Protein AF-A0A355B8R1-F1 (afdb_monomer_lite)

Foldseek 3Di:
DAEAPADFPDHDNDHDHLVRLLVVLLVCLLPPPCPDDDDDGHDLVPQPDPCSCPSVVSVVSSVVSSVVSPVDD

Sequence (73 aa):
DAIPNVFASAMTISGFSVEKVRQFVHYFGKNKNASYLHICEGAPDLDSTCNNHLTGKLIAYLITDFIKSKLLE

Secondary structure (DSSP, 8-state):
--STT--BSS--SSS--HHHHHHHHHHHHTSTT--------B-GGG--STTTTHHHHHHHHHHHHHHHHHH--

Structure (mmCIF, N/CA/C/O backbone):
data_AF-A0A355B8R1-F1
#
_entry.id   AF-A0A355B8R1-F1
#
loop_
_atom_site.group_PDB
_atom_site.id
_atom_site.type_symbol
_atom_site.label_atom_id
_atom_site.label_alt_id
_atom_site.label_comp_id
_atom_site.label_asym_id
_atom_site.label_entity_id
_atom_site.label_seq_id
_atom_site.pdbx_PDB_ins_code
_atom_site.Cartn_x
_atom_site.Cartn_y
_atom_site.Cartn_z
_atom_site.occupancy
_atom_site.B_iso_or_equiv
_atom_site.auth_seq_id
_atom_site.auth_comp_id
_atom_site.auth_asym_id
_atom_site.auth_atom_id
_atom_site.pdbx_PDB_model_num
ATOM 1 N N . ASP A 1 1 ? 0.854 6.150 -10.768 1.00 85.56 1 ASP A N 1
ATOM 2 C CA . ASP A 1 1 ? 2.136 5.843 -10.091 1.00 85.56 1 ASP A CA 1
ATOM 3 C C . ASP A 1 1 ? 2.514 6.907 -9.086 1.00 85.56 1 ASP A C 1
ATOM 5 O O . ASP A 1 1 ? 2.622 8.071 -9.446 1.00 85.56 1 ASP A O 1
ATOM 9 N N . ALA A 1 2 ? 2.657 6.527 -7.815 1.00 91.50 2 ALA A N 1
ATOM 10 C CA . ALA A 1 2 ? 2.925 7.472 -6.723 1.00 91.50 2 ALA A CA 1
ATOM 11 C C . ALA A 1 2 ? 4.184 7.141 -5.907 1.00 91.50 2 ALA A C 1
ATOM 13 O O . ALA A 1 2 ? 4.585 7.946 -5.067 1.00 91.50 2 ALA A O 1
ATOM 14 N N . ILE A 1 3 ? 4.793 5.973 -6.133 1.00 93.69 3 ILE A N 1
ATOM 15 C CA . ILE A 1 3 ? 6.038 5.541 -5.494 1.00 93.69 3 ILE A CA 1
ATOM 16 C C . ILE A 1 3 ? 7.085 5.421 -6.604 1.00 93.69 3 ILE A C 1
ATOM 18 O O . ILE A 1 3 ? 6.828 4.718 -7.585 1.00 93.69 3 ILE A O 1
ATOM 22 N N . PRO A 1 4 ? 8.232 6.107 -6.493 1.00 92.88 4 PRO A N 1
ATOM 23 C CA . PRO A 1 4 ? 9.245 6.068 -7.527 1.00 92.88 4 PRO A CA 1
ATOM 24 C C . PRO A 1 4 ? 9.901 4.687 -7.605 1.00 92.88 4 PRO A C 1
ATOM 26 O O . PRO A 1 4 ? 10.089 4.024 -6.585 1.00 92.88 4 PRO A O 1
ATOM 29 N N . ASN A 1 5 ? 10.298 4.289 -8.814 1.00 88.25 5 ASN A N 1
ATOM 30 C CA . ASN A 1 5 ? 11.048 3.055 -9.087 1.00 88.25 5 ASN A CA 1
ATOM 31 C C . ASN A 1 5 ? 10.355 1.747 -8.647 1.00 88.25 5 ASN A C 1
ATOM 33 O O . ASN A 1 5 ? 11.027 0.756 -8.367 1.00 88.25 5 ASN A O 1
ATOM 37 N N . VAL A 1 6 ? 9.021 1.728 -8.589 1.00 89.81 6 VAL A N 1
ATOM 38 C CA . VAL A 1 6 ? 8.229 0.503 -8.398 1.00 89.81 6 VAL A CA 1
ATOM 39 C C . VAL A 1 6 ? 7.723 0.025 -9.754 1.00 89.81 6 VAL A C 1
ATOM 41 O O . VAL A 1 6 ? 7.224 0.835 -10.534 1.00 89.81 6 VAL A O 1
ATOM 44 N N . PHE A 1 7 ? 7.841 -1.276 -10.030 1.00 88.06 7 PHE A N 1
ATOM 45 C CA . PHE A 1 7 ? 7.354 -1.861 -11.278 1.00 88.06 7 PHE A CA 1
ATOM 46 C C . PHE A 1 7 ? 5.824 -1.817 -11.332 1.00 88.06 7 PHE A C 1
ATOM 48 O O . PHE A 1 7 ? 5.126 -2.421 -10.511 1.00 88.06 7 PHE A O 1
ATOM 55 N N . ALA A 1 8 ? 5.326 -1.078 -12.315 1.00 85.31 8 ALA A N 1
ATOM 56 C CA . ALA A 1 8 ? 3.920 -0.856 -12.608 1.00 85.31 8 ALA A CA 1
ATOM 57 C C . ALA A 1 8 ? 3.740 -0.687 -14.127 1.00 85.31 8 ALA A C 1
ATOM 59 O O . ALA A 1 8 ? 4.727 -0.655 -14.868 1.00 85.31 8 ALA A O 1
ATOM 60 N N . SER A 1 9 ? 2.493 -0.582 -14.592 1.00 81.88 9 SER A N 1
ATOM 61 C CA . SER A 1 9 ? 2.152 -0.360 -16.011 1.00 81.88 9 SER A CA 1
ATOM 62 C C . SER A 1 9 ? 2.839 0.881 -16.607 1.00 81.88 9 SER A C 1
ATOM 64 O O . SER A 1 9 ? 3.235 0.872 -17.773 1.00 81.88 9 SER A O 1
ATOM 66 N N . ALA A 1 10 ? 3.055 1.915 -15.791 1.00 83.12 10 ALA A N 1
ATOM 67 C CA . ALA A 1 10 ? 3.956 3.025 -16.060 1.00 83.12 10 ALA A CA 1
ATOM 68 C C . ALA A 1 10 ? 4.842 3.276 -14.829 1.00 83.12 10 ALA A C 1
ATOM 70 O O . ALA A 1 10 ? 4.388 3.216 -13.694 1.00 83.12 10 ALA A O 1
ATOM 71 N N . MET A 1 11 ? 6.136 3.542 -15.017 1.00 86.25 11 MET A N 1
ATOM 72 C CA . MET A 1 11 ? 7.030 3.872 -13.901 1.00 86.25 11 MET A CA 1
ATOM 73 C C . MET A 1 11 ? 7.190 5.386 -13.758 1.00 86.25 11 MET A C 1
ATOM 75 O O . MET A 1 11 ? 7.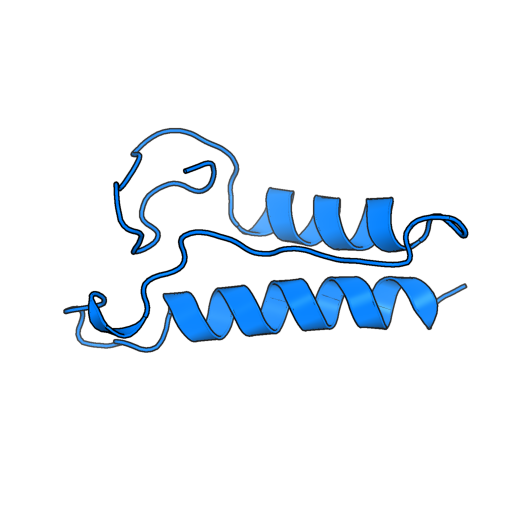317 6.104 -14.748 1.00 86.25 11 MET A O 1
ATOM 79 N N . THR A 1 12 ? 7.257 5.866 -12.513 1.00 88.81 12 THR A N 1
ATOM 80 C CA . THR A 1 12 ? 7.594 7.261 -12.188 1.00 88.81 12 THR A CA 1
ATOM 81 C C . THR A 1 12 ? 8.937 7.346 -11.463 1.00 88.81 12 THR A C 1
ATOM 83 O O . THR A 1 12 ? 9.320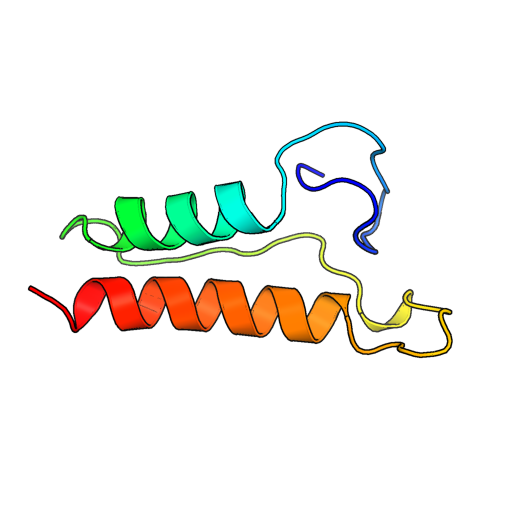 6.433 -10.729 1.00 88.81 12 THR A O 1
ATOM 86 N N . ILE A 1 13 ? 9.646 8.461 -11.644 1.00 91.81 13 ILE A N 1
ATOM 87 C CA . ILE A 1 13 ? 10.870 8.807 -10.898 1.00 91.81 13 ILE A CA 1
ATOM 88 C C . ILE A 1 13 ? 10.605 9.792 -9.751 1.00 91.81 13 ILE A C 1
ATOM 90 O O . ILE A 1 13 ? 11.496 10.076 -8.957 1.00 91.81 13 ILE A O 1
ATOM 94 N N . SER A 1 14 ? 9.385 10.323 -9.655 1.00 93.06 14 SER A N 1
ATOM 95 C CA . SER A 1 14 ? 8.958 11.250 -8.607 1.00 93.06 14 SER A CA 1
ATOM 96 C C . SER A 1 14 ? 7.792 10.663 -7.814 1.00 93.06 14 SER A C 1
ATOM 98 O O . SER A 1 14 ? 7.025 9.847 -8.323 1.00 93.06 14 SER A O 1
ATOM 100 N N . GLY A 1 15 ? 7.653 11.064 -6.551 1.00 94.75 15 GLY A N 1
ATOM 101 C CA . GLY A 1 15 ? 6.559 10.598 -5.704 1.00 94.75 15 GLY A CA 1
ATOM 102 C C . GLY A 1 15 ? 6.929 10.515 -4.229 1.00 94.75 15 GLY A C 1
ATOM 103 O O . GLY A 1 15 ? 7.845 11.185 -3.752 1.00 94.75 15 GLY A O 1
ATOM 104 N N . PHE A 1 16 ? 6.188 9.688 -3.499 1.00 96.81 16 PHE A N 1
ATOM 105 C CA . PHE A 1 16 ? 6.396 9.419 -2.081 1.00 96.81 16 PHE A CA 1
ATOM 106 C C . PHE A 1 16 ? 7.408 8.292 -1.880 1.00 96.81 16 PHE A C 1
ATOM 108 O O . PHE A 1 16 ? 7.404 7.318 -2.627 1.00 96.81 16 PHE A O 1
ATOM 115 N N . SER A 1 17 ? 8.235 8.380 -0.835 1.00 96.75 17 SER A N 1
ATOM 116 C CA . SER A 1 17 ? 9.071 7.241 -0.446 1.00 96.75 17 SER A CA 1
ATOM 117 C C . SER A 1 17 ? 8.210 6.068 0.033 1.00 96.75 17 SER A C 1
ATOM 119 O O . SER A 1 17 ? 7.076 6.256 0.493 1.00 96.75 17 SER A O 1
ATOM 121 N N . VAL A 1 18 ? 8.770 4.859 -0.025 1.00 96.06 18 VAL A N 1
ATOM 122 C CA . VAL A 1 18 ? 8.119 3.644 0.483 1.00 96.06 18 VAL A CA 1
ATOM 123 C C . VAL A 1 18 ? 7.714 3.820 1.947 1.00 96.06 18 VAL A C 1
ATOM 125 O O . VAL A 1 18 ? 6.580 3.524 2.312 1.00 96.06 18 VAL A O 1
ATOM 128 N N . GLU A 1 19 ? 8.597 4.367 2.781 1.00 97.94 19 GLU A N 1
ATOM 129 C CA . GLU A 1 19 ? 8.345 4.596 4.206 1.00 97.94 19 GLU A CA 1
ATOM 130 C C . GLU A 1 19 ? 7.152 5.527 4.417 1.00 97.94 19 GLU A C 1
ATOM 132 O O . GLU A 1 19 ? 6.281 5.238 5.239 1.00 97.94 19 GLU A O 1
ATOM 137 N N . LYS A 1 20 ? 7.076 6.617 3.644 1.00 98.12 20 LYS A N 1
ATOM 138 C CA . LYS A 1 20 ? 5.984 7.586 3.751 1.00 98.12 20 LYS A CA 1
ATOM 139 C C . LYS A 1 20 ? 4.645 6.964 3.368 1.00 98.12 20 LYS A C 1
ATOM 141 O O . LYS A 1 20 ? 3.654 7.214 4.050 1.00 98.12 20 LYS A O 1
ATOM 146 N N . VAL A 1 21 ? 4.603 6.124 2.332 1.00 97.81 21 VAL A N 1
ATOM 147 C CA . VAL A 1 21 ? 3.369 5.415 1.957 1.00 97.81 21 VAL A CA 1
ATOM 148 C C . VAL A 1 21 ? 2.977 4.377 3.006 1.00 97.81 21 VAL A C 1
ATOM 150 O O . VAL A 1 21 ? 1.809 4.300 3.373 1.00 97.81 21 VAL A O 1
ATOM 153 N N . ARG A 1 22 ? 3.935 3.626 3.554 1.00 98.12 22 ARG A N 1
ATOM 154 C CA . ARG A 1 22 ? 3.674 2.665 4.636 1.00 98.12 22 ARG A CA 1
ATOM 155 C C . ARG A 1 22 ? 3.082 3.339 5.877 1.00 98.12 22 ARG A C 1
ATOM 157 O O . ARG A 1 22 ? 2.056 2.901 6.396 1.00 98.12 22 ARG A O 1
ATOM 164 N N . GLN A 1 23 ? 3.674 4.455 6.308 1.00 98.31 23 GLN A N 1
ATOM 165 C CA . GLN A 1 23 ? 3.150 5.273 7.407 1.00 98.31 23 GLN A CA 1
ATOM 166 C C . GLN A 1 23 ? 1.769 5.852 7.086 1.00 98.31 23 GLN A C 1
ATOM 168 O O . GLN A 1 23 ? 0.894 5.835 7.947 1.00 98.31 23 GLN A O 1
ATOM 173 N N . PHE A 1 24 ? 1.557 6.328 5.856 1.00 98.06 24 PHE A N 1
ATOM 174 C CA . PHE A 1 24 ? 0.267 6.838 5.394 1.00 98.06 24 PHE A CA 1
ATOM 175 C C . PHE A 1 24 ? -0.825 5.767 5.492 1.00 98.06 24 PHE A C 1
ATOM 177 O O . PHE A 1 24 ? -1.853 6.000 6.126 1.00 98.06 24 PHE A O 1
ATOM 184 N N . VAL A 1 25 ? -0.588 4.577 4.928 1.00 98.19 25 VAL A N 1
ATOM 185 C CA . VAL A 1 25 ? -1.546 3.462 4.963 1.00 98.19 25 VAL A 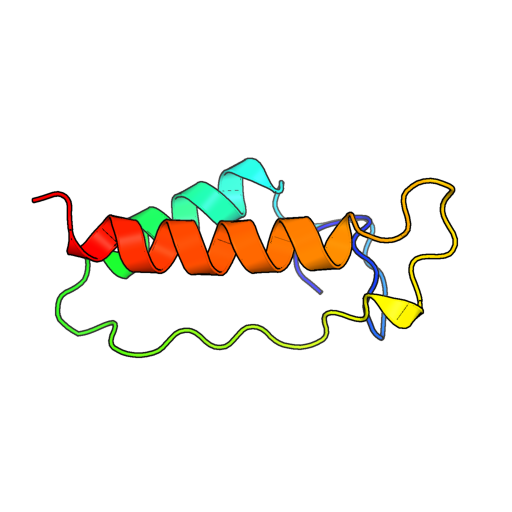CA 1
ATOM 186 C C . VAL A 1 25 ? -1.858 3.064 6.402 1.00 98.19 25 VAL A C 1
ATOM 188 O O . VAL A 1 25 ? -3.028 2.918 6.753 1.00 98.19 25 VAL A O 1
ATOM 191 N N . HIS A 1 26 ? -0.837 2.955 7.255 1.00 97.94 26 HIS A N 1
ATOM 192 C CA . HIS A 1 26 ? -1.045 2.639 8.661 1.00 97.94 26 HIS A CA 1
ATOM 193 C C . HIS A 1 26 ? -1.841 3.730 9.393 1.00 97.94 26 HIS A C 1
ATOM 195 O O . HIS A 1 26 ? -2.768 3.423 10.133 1.00 97.94 26 HIS A O 1
ATOM 201 N N . TYR A 1 27 ? -1.515 5.008 9.190 1.00 97.81 27 TYR A N 1
ATOM 202 C CA . TYR A 1 27 ? -2.194 6.124 9.850 1.00 97.81 27 TYR A CA 1
ATOM 203 C C . TYR A 1 27 ? -3.674 6.209 9.456 1.00 97.81 27 TYR A C 1
ATOM 205 O O . TYR A 1 27 ? -4.543 6.236 10.326 1.00 97.81 27 TYR A O 1
ATOM 213 N N . PHE A 1 28 ? -3.976 6.201 8.154 1.00 97.31 28 PHE A N 1
ATOM 214 C CA . PHE A 1 28 ? -5.353 6.303 7.664 1.00 97.31 28 PHE A CA 1
ATOM 215 C C . PHE A 1 28 ? -6.162 5.028 7.902 1.00 97.31 28 PHE A C 1
ATOM 217 O O . PHE A 1 28 ? -7.374 5.106 8.110 1.00 97.31 28 PHE A O 1
ATOM 224 N N . GLY A 1 29 ? -5.506 3.868 7.946 1.00 97.12 29 GLY A N 1
ATOM 225 C CA . GLY A 1 29 ? -6.148 2.608 8.294 1.00 97.12 29 GLY A CA 1
ATOM 226 C C . GLY A 1 29 ? -6.757 2.606 9.702 1.00 97.12 29 GLY A C 1
ATOM 227 O O . GLY A 1 29 ? -7.797 1.983 9.899 1.00 97.12 29 GLY A O 1
ATOM 228 N N . LYS A 1 30 ? -6.233 3.393 10.655 1.00 96.62 30 LYS A N 1
ATOM 229 C CA . LYS A 1 30 ? -6.826 3.546 12.002 1.00 96.62 30 LYS A CA 1
ATOM 230 C C . LYS A 1 30 ? -8.227 4.158 11.991 1.00 96.62 30 LYS A C 1
ATOM 232 O O . LYS A 1 30 ? -8.981 4.003 12.949 1.00 96.62 30 LYS A O 1
ATOM 237 N N . ASN A 1 31 ? -8.605 4.863 10.922 1.00 96.00 31 ASN A N 1
ATOM 238 C CA . ASN A 1 31 ? -9.932 5.455 10.821 1.00 96.00 31 ASN A CA 1
ATOM 239 C C . ASN A 1 31 ? -11.004 4.352 10.827 1.00 96.00 31 ASN A C 1
ATOM 241 O O . ASN A 1 31 ? -10.964 3.433 10.006 1.00 96.00 31 ASN A O 1
ATOM 245 N N . LYS A 1 32 ? -11.989 4.457 11.727 1.00 93.81 32 LYS A N 1
ATOM 246 C CA . LYS A 1 32 ? -13.084 3.481 11.872 1.00 93.81 32 LYS A CA 1
ATOM 247 C C . LYS A 1 32 ? -13.869 3.264 10.572 1.00 93.81 32 LYS A C 1
ATOM 249 O O . LYS A 1 32 ? -14.329 2.155 10.332 1.00 93.81 32 LYS A O 1
ATOM 254 N N . ASN A 1 33 ? -13.935 4.278 9.709 1.00 96.00 33 ASN A N 1
ATOM 255 C CA . ASN A 1 33 ? -14.657 4.228 8.436 1.00 96.00 33 ASN A CA 1
ATOM 256 C C . ASN A 1 33 ? -13.793 3.740 7.257 1.00 96.00 33 ASN A C 1
ATOM 258 O O . ASN A 1 33 ? -14.304 3.551 6.157 1.00 96.00 33 ASN A O 1
ATOM 262 N N . ALA A 1 34 ? -12.484 3.540 7.448 1.00 96.06 34 ALA A N 1
ATOM 263 C CA . ALA A 1 34 ? -11.611 2.984 6.417 1.00 96.06 34 ALA A CA 1
ATOM 264 C C . ALA A 1 34 ? -11.745 1.453 6.386 1.00 96.06 34 ALA A C 1
ATOM 266 O O . ALA A 1 34 ? -11.001 0.747 7.066 1.00 96.06 34 ALA A O 1
ATOM 267 N N . SER A 1 35 ? -12.722 0.939 5.639 1.00 94.75 35 SER A N 1
ATOM 268 C CA . SER A 1 35 ? -13.045 -0.500 5.587 1.00 94.75 35 SER A CA 1
ATOM 269 C C . SER A 1 35 ? -12.387 -1.254 4.428 1.00 94.75 35 SER A C 1
ATOM 271 O O . SER A 1 35 ? -12.401 -2.481 4.415 1.00 94.75 35 SER A O 1
ATOM 273 N N . TYR A 1 36 ? -11.825 -0.539 3.454 1.00 96.00 36 TYR A N 1
ATOM 274 C CA . TYR A 1 36 ? -11.304 -1.116 2.219 1.00 96.00 36 TYR A CA 1
ATOM 275 C C . TYR A 1 36 ? -10.004 -0.425 1.807 1.00 96.00 36 TYR A C 1
ATOM 277 O O . TYR A 1 36 ? -9.905 0.801 1.857 1.00 96.00 36 TYR A O 1
ATOM 285 N N . LEU A 1 37 ? -9.023 -1.224 1.386 1.00 96.69 37 LEU A N 1
ATOM 286 C CA . LEU A 1 37 ? -7.776 -0.760 0.791 1.00 96.69 37 LEU A CA 1
ATOM 287 C C . LEU A 1 37 ? -7.692 -1.304 -0.635 1.00 96.69 37 LEU A C 1
ATOM 289 O O . LEU A 1 37 ? -7.642 -2.516 -0.833 1.00 96.69 37 LEU A O 1
ATOM 293 N N . HIS A 1 38 ? -7.638 -0.405 -1.614 1.00 96.50 38 HIS A N 1
ATOM 294 C CA . HIS A 1 38 ? -7.363 -0.748 -3.004 1.00 96.50 38 HIS A CA 1
ATOM 295 C C . HIS A 1 38 ? -5.902 -0.437 -3.319 1.00 96.50 38 HIS A C 1
ATOM 297 O O . HIS A 1 38 ? -5.454 0.693 -3.130 1.00 96.50 38 HIS A O 1
ATOM 303 N N . ILE A 1 39 ? -5.172 -1.434 -3.809 1.00 94.00 39 ILE A N 1
ATOM 304 C CA . ILE A 1 39 ? -3.831 -1.266 -4.365 1.00 94.00 39 ILE A CA 1
ATOM 305 C C . ILE A 1 39 ? -3.951 -1.568 -5.856 1.00 94.00 39 ILE A C 1
ATOM 307 O O . ILE A 1 39 ? -4.349 -2.670 -6.222 1.00 94.00 39 ILE A O 1
ATOM 311 N N . CYS A 1 40 ? -3.644 -0.587 -6.698 1.00 90.69 40 CYS A N 1
ATOM 312 C CA . CYS A 1 40 ? -3.724 -0.698 -8.151 1.00 90.69 40 CYS A CA 1
ATOM 313 C C . CYS A 1 40 ? -2.332 -0.722 -8.799 1.00 90.69 40 CYS A C 1
ATOM 315 O O . CYS A 1 40 ? -1.332 -0.411 -8.151 1.00 90.69 40 CYS A O 1
ATOM 317 N N . GLU A 1 41 ? -2.295 -1.081 -10.085 1.00 86.44 41 GLU A N 1
ATOM 318 C CA . GLU A 1 41 ? -1.160 -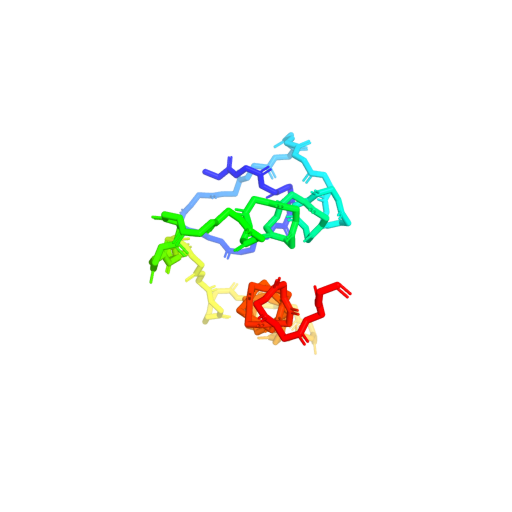0.923 -11.015 1.00 86.44 41 GLU A CA 1
ATOM 319 C C . GLU A 1 41 ? 0.140 -1.680 -10.694 1.00 86.44 41 GLU A C 1
ATOM 321 O O . GLU A 1 41 ? 1.051 -1.679 -11.517 1.00 86.44 41 GLU A O 1
ATOM 326 N N . GLY A 1 42 ? 0.254 -2.353 -9.546 1.00 85.31 42 GLY A N 1
ATOM 327 C CA . GLY A 1 42 ? 1.432 -3.158 -9.225 1.00 85.31 42 GLY A CA 1
ATOM 328 C C . GLY A 1 42 ? 1.620 -4.294 -10.232 1.00 85.31 42 GLY A C 1
ATOM 329 O O . GLY A 1 42 ? 0.719 -5.114 -10.404 1.00 85.31 42 GLY A O 1
ATOM 330 N N . ALA A 1 43 ? 2.802 -4.372 -10.852 1.00 87.56 43 ALA A N 1
ATOM 331 C CA . ALA A 1 43 ? 3.127 -5.378 -11.862 1.00 87.56 43 ALA A CA 1
ATOM 332 C C . ALA A 1 43 ? 4.361 -6.209 -11.451 1.00 87.56 43 ALA A C 1
ATOM 334 O O . ALA A 1 43 ? 5.457 -5.980 -11.967 1.00 87.56 43 ALA A O 1
ATOM 335 N N . PRO A 1 44 ? 4.221 -7.166 -10.506 1.00 84.12 44 PRO A N 1
ATOM 336 C CA . PRO A 1 44 ? 5.338 -7.989 -10.035 1.00 84.12 44 PRO A CA 1
ATOM 337 C C . PRO A 1 44 ? 6.031 -8.773 -11.152 1.00 84.12 44 PRO A C 1
ATOM 339 O O . PRO A 1 44 ? 7.248 -8.895 -11.135 1.00 84.12 44 PRO A O 1
ATOM 342 N N . ASP A 1 45 ? 5.276 -9.239 -12.148 1.00 82.94 45 ASP A N 1
ATOM 343 C CA . ASP A 1 45 ? 5.814 -10.020 -13.269 1.00 82.94 45 ASP A CA 1
ATOM 344 C C . ASP A 1 45 ? 6.739 -9.201 -14.190 1.00 82.94 45 ASP A C 1
ATOM 346 O O . ASP A 1 45 ? 7.505 -9.774 -14.962 1.00 82.94 45 ASP A O 1
ATOM 350 N N . LEU A 1 46 ? 6.687 -7.864 -14.108 1.00 80.94 46 LEU A N 1
ATOM 351 C CA . LEU A 1 46 ? 7.572 -6.957 -14.848 1.00 80.94 46 LEU A CA 1
ATOM 352 C C . LEU A 1 46 ? 8.869 -6.635 -14.086 1.00 80.94 46 LEU A C 1
ATOM 354 O O . LEU A 1 46 ? 9.732 -5.945 -14.627 1.00 80.94 46 LEU A O 1
ATOM 358 N N . ASP A 1 47 ? 9.024 -7.118 -12.848 1.00 77.56 47 ASP A N 1
ATOM 359 C CA . ASP A 1 47 ? 10.241 -6.945 -12.054 1.00 77.56 47 ASP A CA 1
ATOM 360 C C . ASP A 1 47 ? 11.358 -7.846 -12.603 1.00 77.56 47 ASP A C 1
ATOM 362 O O . ASP A 1 47 ? 11.541 -8.994 -12.201 1.00 77.56 47 ASP A O 1
ATOM 366 N N . SER A 1 48 ? 12.113 -7.321 -13.568 1.00 69.00 48 SER A N 1
ATOM 367 C CA . SER A 1 48 ? 13.222 -8.027 -14.218 1.00 69.00 48 SER A CA 1
ATOM 368 C C . SER A 1 48 ? 14.543 -7.932 -13.443 1.00 69.00 48 SER A C 1
ATOM 370 O O . SER A 1 48 ? 15.609 -8.199 -14.003 1.00 69.00 48 SER A O 1
ATOM 372 N N . THR A 1 49 ? 14.518 -7.486 -12.183 1.00 67.19 49 THR A N 1
ATOM 373 C CA . THR A 1 49 ? 15.724 -7.386 -11.350 1.00 67.19 49 THR A CA 1
ATOM 374 C C . THR A 1 49 ? 16.104 -8.747 -10.761 1.00 67.19 49 THR A C 1
ATOM 376 O O . THR A 1 49 ? 15.277 -9.649 -10.657 1.00 67.19 49 THR A O 1
ATOM 379 N N . CYS A 1 50 ? 17.356 -8.912 -10.306 1.00 63.50 50 CYS A N 1
ATOM 380 C CA . CYS A 1 50 ? 17.790 -10.137 -9.610 1.00 63.50 50 CYS A CA 1
ATOM 381 C C . CYS A 1 50 ? 16.948 -10.473 -8.360 1.00 63.50 50 CYS A C 1
ATOM 383 O O . CYS A 1 50 ? 17.023 -11.596 -7.872 1.00 63.50 50 CYS A O 1
ATOM 385 N N . ASN A 1 51 ? 16.169 -9.516 -7.842 1.00 65.19 51 ASN A N 1
ATOM 386 C CA . ASN A 1 51 ? 15.201 -9.700 -6.765 1.00 65.19 51 ASN A CA 1
ATOM 387 C C . ASN A 1 51 ? 13.791 -9.372 -7.279 1.00 65.19 51 ASN A C 1
ATOM 389 O O . ASN A 1 51 ? 13.169 -8.425 -6.807 1.00 65.19 51 ASN A O 1
ATOM 393 N N . ASN A 1 52 ? 13.276 -10.183 -8.200 1.00 68.81 52 ASN A N 1
ATOM 394 C CA . ASN A 1 52 ? 11.968 -10.058 -8.870 1.00 68.81 52 ASN A CA 1
ATOM 395 C C . ASN A 1 52 ? 10.714 -10.090 -7.956 1.00 68.81 52 ASN A C 1
ATOM 397 O O . ASN A 1 52 ? 9.591 -10.319 -8.403 1.00 68.81 52 ASN A O 1
ATOM 401 N N . HIS A 1 53 ? 10.882 -9.934 -6.647 1.00 81.00 53 HIS A N 1
ATOM 402 C CA . HIS A 1 53 ? 9.815 -10.002 -5.656 1.00 81.00 53 HIS A CA 1
ATOM 403 C C . HIS A 1 53 ? 9.651 -8.691 -4.885 1.00 81.00 53 HIS A C 1
ATOM 405 O O . HIS A 1 53 ? 8.866 -8.645 -3.936 1.00 81.00 53 HIS A O 1
ATOM 411 N N . LEU A 1 54 ? 10.373 -7.620 -5.239 1.00 88.00 54 LEU A N 1
ATOM 412 C CA . LEU A 1 54 ? 10.346 -6.374 -4.467 1.00 88.00 54 LEU A CA 1
ATOM 413 C C . LEU A 1 54 ? 8.983 -5.683 -4.552 1.00 88.00 54 LEU A C 1
ATOM 415 O O . LEU A 1 54 ? 8.457 -5.264 -3.519 1.00 88.00 54 LEU A O 1
ATOM 419 N N . THR A 1 55 ? 8.365 -5.649 -5.736 1.00 90.25 55 THR A N 1
ATOM 420 C CA . THR A 1 55 ? 7.003 -5.113 -5.914 1.00 90.25 55 THR A CA 1
ATOM 421 C C . THR A 1 55 ? 5.981 -5.908 -5.100 1.00 90.25 55 THR A C 1
ATOM 423 O O . THR A 1 55 ? 5.210 -5.331 -4.333 1.00 90.25 55 THR A O 1
ATOM 426 N N . GLY A 1 56 ? 6.020 -7.243 -5.179 1.00 91.19 56 GLY A N 1
ATOM 427 C CA . GLY A 1 56 ? 5.134 -8.111 -4.393 1.00 91.19 56 GLY A CA 1
ATOM 428 C C . GLY A 1 56 ? 5.338 -7.955 -2.881 1.00 91.19 56 GLY A C 1
ATOM 429 O O . GLY A 1 56 ? 4.374 -7.850 -2.122 1.00 91.19 56 GLY A O 1
ATOM 430 N N . LYS A 1 57 ? 6.595 -7.853 -2.435 1.00 92.44 57 LYS A N 1
ATOM 431 C CA . LYS A 1 57 ? 6.957 -7.619 -1.031 1.00 92.44 57 LYS A CA 1
ATOM 432 C C . LYS A 1 57 ? 6.445 -6.271 -0.525 1.00 92.44 57 LYS A C 1
ATOM 434 O O . LYS A 1 57 ? 5.945 -6.195 0.596 1.00 92.44 57 LYS A O 1
ATOM 439 N N . LEU A 1 58 ? 6.532 -5.221 -1.341 1.00 94.50 58 LEU A N 1
ATOM 440 C CA . LEU A 1 58 ? 5.982 -3.910 -1.008 1.00 94.50 58 LEU A CA 1
ATOM 441 C C . LEU A 1 58 ? 4.457 -3.969 -0.853 1.00 94.50 58 LEU A C 1
ATOM 443 O O . LEU A 1 58 ? 3.939 -3.490 0.154 1.00 94.50 58 LEU A O 1
ATOM 447 N N . ILE A 1 59 ? 3.746 -4.608 -1.788 1.00 95.06 59 ILE A N 1
ATOM 448 C CA . ILE A 1 59 ? 2.288 -4.803 -1.701 1.00 95.06 59 IL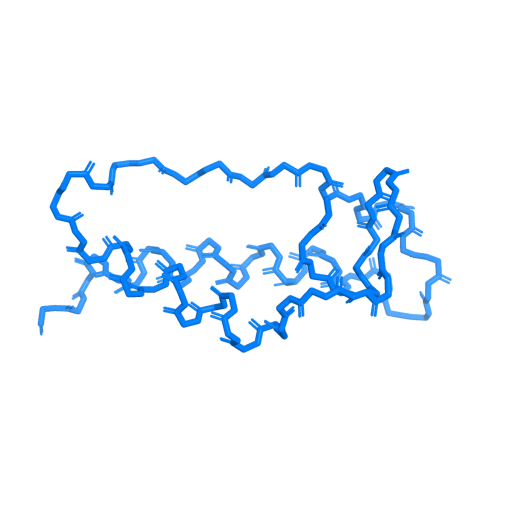E A CA 1
ATOM 449 C C . ILE A 1 59 ? 1.922 -5.533 -0.401 1.00 95.06 59 ILE A C 1
ATOM 451 O O . ILE A 1 59 ? 1.058 -5.072 0.346 1.00 95.06 59 ILE A O 1
ATOM 455 N N . ALA A 1 60 ? 2.626 -6.622 -0.078 1.00 96.00 60 ALA A N 1
ATOM 456 C CA . ALA A 1 60 ? 2.408 -7.372 1.157 1.00 96.00 60 ALA A CA 1
ATOM 457 C C . ALA A 1 60 ? 2.631 -6.513 2.416 1.00 96.00 60 ALA A C 1
ATOM 459 O O . ALA A 1 60 ? 1.870 -6.621 3.384 1.00 96.00 60 ALA A O 1
ATOM 460 N N . TYR A 1 61 ? 3.634 -5.628 2.411 1.00 97.44 61 TYR A N 1
ATOM 461 C CA . TYR A 1 61 ? 3.845 -4.678 3.503 1.00 97.44 61 TYR A CA 1
ATOM 462 C C . TYR A 1 61 ? 2.705 -3.672 3.641 1.00 97.44 61 TYR A C 1
ATOM 464 O O . TYR A 1 61 ? 2.237 -3.485 4.760 1.00 97.44 61 TYR A O 1
ATOM 472 N N . LEU A 1 62 ? 2.200 -3.094 2.548 1.00 97.81 62 LEU A N 1
ATOM 473 C CA . LEU A 1 62 ? 1.069 -2.158 2.602 1.00 97.81 62 LEU A CA 1
ATOM 474 C C . LEU A 1 62 ? -0.203 -2.825 3.148 1.00 97.81 62 LEU A C 1
ATOM 476 O O . LEU A 1 62 ? -0.873 -2.260 4.013 1.00 97.81 62 LEU A O 1
ATOM 480 N N . ILE A 1 63 ? -0.496 -4.053 2.710 1.00 97.75 63 ILE A N 1
ATOM 481 C CA . ILE A 1 63 ? -1.615 -4.850 3.240 1.00 97.75 63 ILE A CA 1
ATOM 482 C C . ILE A 1 63 ? -1.434 -5.088 4.744 1.00 97.75 63 ILE A C 1
ATOM 484 O O . ILE A 1 63 ? -2.352 -4.869 5.536 1.00 97.75 63 ILE A O 1
ATOM 488 N N . THR A 1 64 ? -0.234 -5.500 5.154 1.00 97.81 64 THR A N 1
ATOM 489 C CA . THR A 1 64 ? 0.074 -5.771 6.562 1.00 97.81 64 THR A CA 1
ATOM 490 C C . THR A 1 64 ? -0.044 -4.511 7.420 1.00 97.81 64 THR A C 1
ATOM 492 O O . THR A 1 64 ? -0.590 -4.572 8.521 1.00 97.81 64 THR A O 1
ATOM 495 N N . ASP A 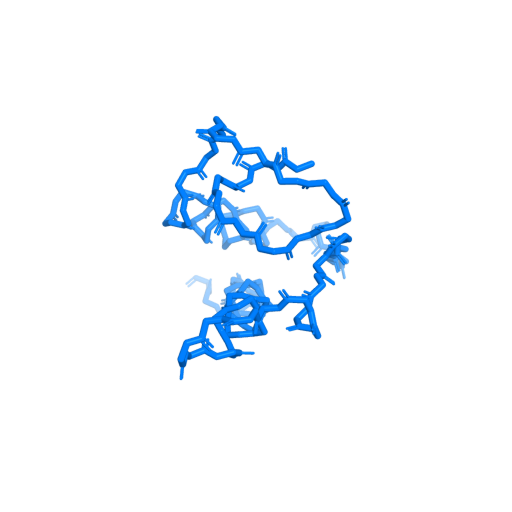1 65 ? 0.444 -3.371 6.933 1.00 98.00 65 ASP A N 1
ATOM 496 C CA . ASP A 1 65 ? 0.388 -2.093 7.642 1.00 98.00 65 ASP A CA 1
ATOM 497 C C . ASP A 1 65 ? -1.069 -1.640 7.855 1.00 98.00 65 ASP A C 1
ATOM 499 O O . ASP A 1 65 ? -1.405 -1.173 8.950 1.00 98.00 65 ASP A O 1
ATOM 503 N N . PHE A 1 66 ? -1.947 -1.856 6.865 1.00 97.88 66 PHE A N 1
ATOM 504 C CA . PHE A 1 66 ? -3.386 -1.597 6.977 1.00 97.88 66 PHE A CA 1
ATOM 505 C C . PHE A 1 66 ? -4.070 -2.525 7.985 1.00 97.88 66 PHE A C 1
ATOM 507 O O . PHE A 1 66 ? -4.773 -2.041 8.867 1.00 97.88 66 PHE A O 1
ATOM 514 N N . ILE A 1 67 ? -3.822 -3.838 7.936 1.00 97.25 67 ILE A N 1
ATOM 515 C CA . ILE A 1 67 ? -4.395 -4.787 8.910 1.00 97.25 67 ILE A CA 1
ATOM 516 C C . ILE A 1 67 ? -3.949 -4.430 10.333 1.00 97.25 67 ILE A C 1
ATOM 518 O O . ILE A 1 67 ? -4.770 -4.321 11.242 1.00 97.25 67 ILE A O 1
ATOM 522 N N . LYS A 1 68 ? -2.650 -4.180 10.535 1.00 96.88 68 LYS A N 1
ATOM 523 C CA . LYS A 1 68 ? -2.097 -3.836 11.854 1.00 96.88 68 LYS A CA 1
ATOM 524 C C . LYS A 1 68 ? -2.618 -2.512 12.399 1.00 96.88 68 LYS A C 1
ATOM 526 O O . LYS A 1 68 ? -2.709 -2.368 13.613 1.00 96.88 68 LYS A O 1
ATOM 531 N N . SER A 1 69 ? -2.989 -1.566 11.536 1.00 96.44 69 SER A N 1
ATOM 532 C CA . SER A 1 69 ? -3.601 -0.307 11.977 1.00 96.44 69 SER A CA 1
ATOM 533 C C . SER A 1 69 ? -4.943 -0.492 12.694 1.00 96.44 69 SER A C 1
ATOM 535 O O . SER A 1 69 ? -5.349 0.389 13.440 1.00 96.44 69 SER A O 1
ATOM 537 N N . LYS A 1 70 ? -5.617 -1.632 12.494 1.00 91.62 70 LYS A N 1
ATOM 538 C CA . LYS A 1 70 ? -6.888 -1.971 13.149 1.00 91.62 70 LYS A CA 1
ATOM 539 C C . LYS A 1 70 ? -6.720 -2.732 14.464 1.00 91.62 70 LYS A C 1
ATOM 541 O O . LYS A 1 70 ? -7.667 -2.806 15.233 1.00 91.62 70 LYS A O 1
ATOM 546 N N . LEU A 1 71 ? -5.555 -3.345 14.682 1.00 84.94 71 LEU A N 1
ATOM 547 C CA . LEU A 1 71 ? -5.282 -4.208 15.839 1.00 84.94 71 LEU A CA 1
ATOM 548 C C . LEU A 1 71 ? -4.641 -3.456 17.008 1.00 84.94 71 LEU A C 1
ATOM 550 O O . LEU A 1 71 ? -4.684 -3.932 18.137 1.00 84.94 71 LEU A O 1
ATOM 554 N N . LEU A 1 72 ? -3.995 -2.328 16.721 1.00 63.94 72 LEU A N 1
ATOM 555 C CA . LEU A 1 72 ? -3.299 -1.506 17.702 1.00 63.94 72 LEU A CA 1
ATOM 556 C C . LEU A 1 72 ? -4.168 -0.281 18.001 1.00 63.94 72 LEU A C 1
ATOM 558 O O . LEU A 1 72 ? -4.156 0.676 17.221 1.00 63.94 72 LEU A O 1
ATOM 562 N N . GLU A 1 73 ? -4.933 -0.350 19.094 1.00 54.91 73 GLU A N 1
ATOM 563 C CA . GLU A 1 73 ? -5.534 0.830 19.735 1.00 54.91 73 GLU A CA 1
ATOM 564 C C . GLU A 1 73 ? -4.467 1.639 20.485 1.00 54.91 73 GLU A C 1
ATOM 566 O O . GLU A 1 73 ? -3.655 1.024 21.217 1.00 54.91 73 GLU A O 1
#

pLDDT: mean 89.97, std 9.85, range [54.91, 98.31]

Radius of gyration: 12.99 Å; chains: 1; bounding box: 32×21×36 Å